Protein AF-A0A7L7L940-F1 (afdb_monomer_lite)

Organism: NCBI:txid2745197

Radius of gyration: 25.95 Å; chains: 1; bounding box: 55×48×86 Å

pLDDT: mean 78.7, std 16.06, range [33.66, 97.56]

Foldseek 3Di:
DDVVVVVVVVVVVVVVVVVVVVVVVVVVVVVCVVPLVLLVVVLVLVCQQLVCDPVRNLSQQLCQQPLQVVQWDDHDDPVDSPTHHSDRQLLSNLVSSQVVLQDPVLPPVVDDDDDDDDDDDDDDPPLSLVSSLVSLVVSPDHPCSVVLNVQSVVCVSDPVSSSVSSSVVSVVSD

Secondary structure (DSSP, 8-state):
--HHHHHHHHHHHHHHHHHHHHHHHHHHHHHHHHS-HHHHHHHHHHHHHHT--SS--HHHHHHHSHHHHTTSSS--BTTB-TT--S---HHHHHHHHHHHHS-GGG-----S---------------HHHHHHHHHHHS-SSHHHHHHHHHHHTTTT-HHHHHHHHHHHHHTT-

Structure (mmCIF, N/CA/C/O backbone):
data_AF-A0A7L7L940-F1
#
_entry.id   AF-A0A7L7L940-F1
#
loop_
_atom_site.group_PDB
_atom_site.id
_atom_site.type_symbol
_atom_site.label_atom_id
_atom_site.label_alt_id
_atom_site.label_comp_id
_atom_site.label_asym_id
_atom_site.label_entity_id
_atom_site.label_seq_id
_atom_site.pdbx_PDB_ins_code
_atom_site.Cartn_x
_atom_site.Cartn_y
_atom_site.Cartn_z
_atom_site.occupancy
_atom_site.B_iso_or_equiv
_atom_site.auth_seq_id
_atom_site.auth_comp_id
_atom_site.auth_asym_id
_atom_site.auth_atom_id
_atom_site.pdbx_PDB_model_num
ATOM 1 N N . MET A 1 1 ? 25.415 24.807 -52.581 1.00 59.38 1 MET A N 1
ATOM 2 C CA . MET A 1 1 ? 24.735 23.656 -51.950 1.00 59.38 1 MET A CA 1
ATOM 3 C C . MET A 1 1 ? 23.248 23.858 -52.113 1.00 59.38 1 MET A C 1
ATOM 5 O O . MET A 1 1 ? 22.751 24.924 -51.768 1.00 59.38 1 MET A O 1
ATOM 9 N N . SER A 1 2 ? 22.573 22.899 -52.734 1.00 78.69 2 SER A N 1
ATOM 10 C CA . SER A 1 2 ? 21.140 22.971 -53.023 1.00 78.69 2 SER A CA 1
ATOM 11 C C . SER A 1 2 ? 20.372 22.914 -51.701 1.00 78.69 2 SER A C 1
ATOM 13 O O . SER A 1 2 ? 20.702 22.100 -50.846 1.00 78.69 2 SER A O 1
ATOM 15 N N . THR A 1 3 ? 19.353 23.748 -51.506 1.00 79.94 3 THR A N 1
ATOM 16 C CA . THR A 1 3 ? 18.544 23.788 -50.267 1.00 79.94 3 THR A CA 1
ATOM 17 C C . THR A 1 3 ? 17.954 22.425 -49.886 1.00 79.94 3 THR A C 1
ATOM 19 O O . THR A 1 3 ? 17.849 22.109 -48.704 1.00 79.94 3 THR A O 1
ATOM 22 N N . LEU A 1 4 ? 17.667 21.581 -50.881 1.00 85.94 4 LEU A N 1
ATOM 23 C CA . LEU A 1 4 ? 17.239 20.192 -50.701 1.00 85.94 4 LEU A CA 1
ATOM 24 C C . LEU A 1 4 ? 18.296 19.323 -49.997 1.00 85.94 4 LEU A C 1
ATOM 26 O O . LEU A 1 4 ? 17.948 18.539 -49.127 1.00 85.94 4 LEU A O 1
ATOM 30 N N . GLN A 1 5 ? 19.588 19.533 -50.275 1.00 88.50 5 GLN A N 1
ATOM 31 C CA . GLN A 1 5 ? 20.670 18.807 -49.595 1.00 88.50 5 GLN A CA 1
ATOM 32 C C . GLN A 1 5 ? 20.731 19.153 -48.105 1.00 88.50 5 GLN A C 1
ATOM 34 O O . GLN A 1 5 ? 21.064 18.304 -47.287 1.00 88.50 5 GLN A O 1
ATOM 39 N N . MET A 1 6 ? 20.406 20.397 -47.735 1.00 90.38 6 MET A N 1
ATOM 40 C CA . MET A 1 6 ? 20.322 20.771 -46.323 1.00 90.38 6 MET A CA 1
ATOM 41 C C . MET A 1 6 ? 19.117 20.108 -45.651 1.00 90.38 6 MET A C 1
ATOM 43 O O . MET A 1 6 ? 19.252 19.611 -44.538 1.00 90.38 6 MET A O 1
ATOM 47 N N . LEU A 1 7 ? 17.968 20.046 -46.332 1.00 91.75 7 LEU A N 1
ATOM 48 C CA . LEU A 1 7 ? 16.767 19.382 -45.819 1.00 91.75 7 LEU A CA 1
ATOM 49 C C . LEU A 1 7 ? 16.998 17.884 -45.558 1.00 91.75 7 LEU A C 1
ATOM 51 O O . LEU A 1 7 ? 16.606 17.388 -44.502 1.00 91.75 7 LEU A O 1
ATOM 55 N N . ASP A 1 8 ? 17.696 17.198 -46.465 1.00 93.94 8 ASP A N 1
ATOM 56 C CA . ASP A 1 8 ? 18.058 15.783 -46.312 1.00 93.94 8 ASP A CA 1
ATOM 57 C C . ASP A 1 8 ? 18.989 15.545 -45.107 1.00 93.94 8 ASP A C 1
ATOM 59 O O . ASP A 1 8 ? 18.863 14.556 -44.381 1.00 93.94 8 ASP A O 1
ATOM 63 N N . VAL A 1 9 ? 19.904 16.478 -44.829 1.00 95.06 9 VAL A N 1
ATOM 64 C CA . VAL A 1 9 ? 20.748 16.413 -43.626 1.00 95.06 9 VAL A CA 1
ATOM 65 C C . VAL A 1 9 ? 19.916 16.651 -42.362 1.00 95.06 9 VAL A C 1
ATOM 67 O O . VAL A 1 9 ? 20.068 15.920 -41.383 1.00 95.06 9 VAL A O 1
ATOM 70 N N . PHE A 1 10 ? 18.998 17.624 -42.374 1.00 95.69 10 PHE A N 1
ATOM 71 C CA . PHE A 1 10 ? 18.134 17.906 -41.224 1.00 95.69 10 PHE A CA 1
ATOM 72 C C . PHE A 1 10 ? 17.220 16.732 -40.878 1.00 95.69 10 PHE A C 1
ATOM 74 O O . PHE A 1 10 ? 17.116 16.380 -39.702 1.00 95.69 10 PHE A O 1
ATOM 81 N N . ILE A 1 11 ? 16.596 16.093 -41.873 1.00 95.50 11 ILE A N 1
ATOM 82 C CA . ILE A 1 11 ? 15.729 14.939 -41.617 1.00 95.50 11 ILE A CA 1
ATOM 83 C C . ILE A 1 11 ? 16.531 13.760 -41.049 1.00 95.50 11 ILE A C 1
ATOM 85 O O . ILE A 1 11 ? 16.066 13.103 -40.118 1.00 95.50 11 ILE A O 1
ATOM 89 N N . GLY A 1 12 ? 17.766 13.550 -41.522 1.00 96.69 12 GLY A N 1
ATOM 90 C CA . GLY A 1 12 ? 18.669 12.527 -40.991 1.00 96.69 12 GLY A CA 1
ATOM 91 C C . GLY A 1 12 ? 19.055 12.774 -39.531 1.00 96.69 12 GLY A C 1
ATOM 92 O O . GLY A 1 12 ? 19.019 11.851 -38.717 1.00 96.69 12 GLY A O 1
ATOM 93 N N . ILE A 1 13 ? 19.361 14.024 -39.173 1.00 96.69 13 ILE A N 1
ATOM 94 C CA . ILE A 1 13 ? 19.695 14.405 -37.794 1.00 96.69 13 ILE A CA 1
ATOM 95 C C . ILE A 1 13 ? 18.478 14.244 -36.875 1.00 96.69 13 ILE A C 1
ATOM 97 O O . ILE A 1 13 ? 18.601 13.648 -35.806 1.00 96.69 13 ILE A O 1
ATOM 101 N N . ILE A 1 14 ? 17.296 14.714 -37.289 1.00 97.56 14 ILE A N 1
ATOM 102 C CA . ILE A 1 14 ? 16.053 14.559 -36.513 1.00 97.56 14 ILE A CA 1
ATOM 103 C C . ILE A 1 14 ? 15.760 13.077 -36.276 1.00 97.56 14 ILE A C 1
ATOM 105 O O . ILE A 1 14 ? 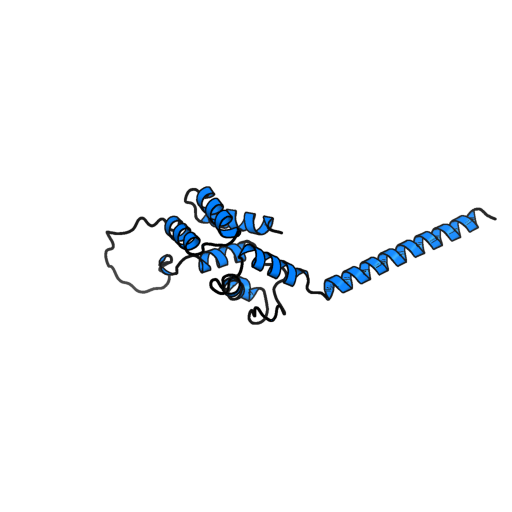15.505 12.672 -35.142 1.00 97.56 14 ILE A O 1
ATOM 109 N N . PHE A 1 15 ? 15.844 12.254 -37.322 1.00 97.25 15 PHE A N 1
ATOM 110 C CA . PHE A 1 15 ? 15.622 10.817 -37.212 1.00 97.25 15 PHE A CA 1
ATOM 111 C C . PHE A 1 15 ? 16.619 10.154 -36.253 1.00 97.25 15 PHE A C 1
ATOM 113 O O . PHE A 1 15 ? 16.208 9.376 -35.394 1.00 97.25 15 PHE A O 1
ATOM 120 N N . LEU A 1 16 ? 17.906 10.509 -36.333 1.00 97.12 16 LEU A N 1
ATOM 121 C CA . LEU A 1 16 ? 18.934 10.003 -35.422 1.00 97.12 16 LEU A CA 1
ATOM 122 C C . LEU A 1 16 ? 18.637 10.367 -33.959 1.00 97.12 16 LEU A C 1
ATOM 124 O O . LEU A 1 16 ? 18.736 9.504 -33.086 1.00 97.12 16 LEU A O 1
ATOM 128 N N . TYR A 1 17 ? 18.231 11.611 -33.686 1.00 96.69 17 TYR A N 1
ATOM 129 C CA . TYR A 1 17 ? 17.854 12.040 -32.336 1.00 96.69 17 TYR A CA 1
ATOM 130 C C . TYR A 1 17 ? 16.621 11.299 -31.812 1.00 96.69 17 TYR A C 1
ATOM 132 O O . TYR A 1 17 ? 16.600 10.904 -30.643 1.00 96.69 17 TYR A O 1
ATOM 140 N N . LEU A 1 18 ? 15.613 11.071 -32.658 1.00 96.75 18 LEU A N 1
ATOM 141 C CA . LEU A 1 18 ? 14.418 10.312 -32.281 1.00 96.75 18 LEU A CA 1
ATOM 142 C C . LEU A 1 18 ? 14.755 8.850 -31.974 1.00 96.75 18 LEU A C 1
ATOM 144 O O . LEU A 1 18 ? 14.309 8.319 -30.958 1.00 96.75 18 LEU A O 1
ATOM 148 N N . LEU A 1 19 ? 15.587 8.220 -32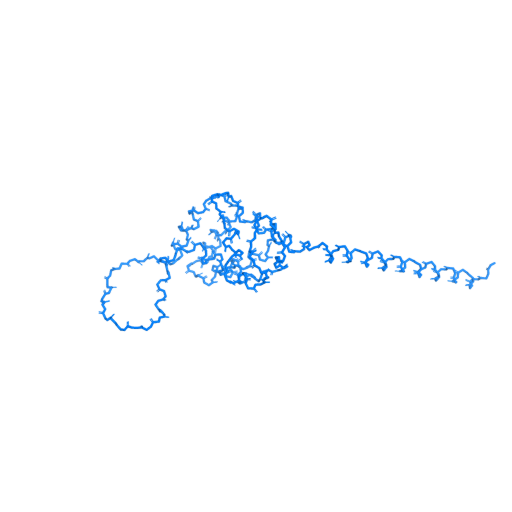.805 1.00 97.31 19 LEU A N 1
ATOM 149 C CA . LEU A 1 19 ? 16.009 6.832 -32.625 1.00 97.31 19 LEU A CA 1
ATOM 150 C C . LEU A 1 19 ? 16.827 6.681 -31.332 1.00 97.31 19 LEU A C 1
ATOM 152 O O . LEU A 1 19 ? 16.555 5.790 -30.527 1.00 97.31 19 LEU A O 1
ATOM 156 N N . LEU A 1 20 ? 17.753 7.607 -31.070 1.00 96.38 20 LEU A N 1
ATOM 157 C CA . LEU A 1 20 ? 18.534 7.617 -29.833 1.00 96.38 20 LEU A CA 1
ATOM 158 C C . LEU A 1 20 ? 17.657 7.845 -28.591 1.00 96.38 20 LEU A C 1
ATOM 160 O O . LEU A 1 20 ? 17.850 7.180 -27.573 1.00 96.38 20 LEU A O 1
ATOM 164 N N . SER A 1 21 ? 16.665 8.736 -28.679 1.00 95.94 21 SER A N 1
ATOM 165 C CA . SER A 1 21 ? 15.708 8.993 -27.593 1.00 95.94 21 SER A CA 1
ATOM 166 C C . SER A 1 21 ? 14.848 7.763 -27.291 1.00 95.94 21 SER A C 1
ATOM 168 O O . SER A 1 21 ? 14.662 7.411 -26.126 1.00 95.94 21 SER A O 1
ATOM 170 N N . PHE A 1 22 ? 14.383 7.064 -28.331 1.00 94.88 22 PHE A N 1
ATOM 171 C CA . PHE A 1 22 ? 13.624 5.822 -28.188 1.00 94.88 22 PHE A CA 1
ATOM 172 C C . PHE A 1 22 ? 14.455 4.717 -27.523 1.00 94.88 22 PHE A C 1
ATOM 174 O O . PHE A 1 22 ? 13.987 4.081 -26.581 1.00 94.88 22 PHE A O 1
ATOM 181 N N . ILE A 1 23 ? 15.712 4.538 -27.943 1.00 95.56 23 ILE A N 1
ATOM 182 C CA . ILE A 1 23 ? 16.628 3.565 -27.329 1.00 95.56 23 ILE A CA 1
ATOM 183 C C . ILE A 1 23 ? 16.879 3.901 -25.858 1.00 95.56 23 ILE A C 1
ATOM 185 O O . ILE A 1 23 ? 16.831 3.011 -25.012 1.00 95.56 23 ILE A O 1
ATOM 189 N N . CYS A 1 24 ? 17.118 5.174 -25.537 1.00 94.00 24 CYS A N 1
ATOM 190 C CA . CYS A 1 24 ? 17.318 5.613 -24.157 1.00 94.00 24 CYS A CA 1
ATOM 191 C C . CYS A 1 24 ? 16.093 5.288 -23.282 1.00 94.00 24 CYS A C 1
ATOM 193 O O . CYS A 1 24 ? 16.239 4.735 -22.191 1.00 94.00 24 CYS A O 1
ATOM 195 N N . SER A 1 25 ? 14.881 5.545 -23.786 1.00 92.38 25 SER A N 1
ATOM 196 C CA . SER A 1 25 ? 13.634 5.187 -23.099 1.00 92.38 25 SER A CA 1
ATOM 197 C C . SER A 1 25 ? 13.497 3.676 -22.896 1.00 92.38 25 SER A C 1
ATOM 199 O O . SER A 1 25 ? 13.201 3.236 -21.788 1.00 92.38 25 SER A O 1
ATOM 201 N N . ALA A 1 26 ? 13.763 2.878 -23.935 1.00 91.44 26 ALA A N 1
ATOM 202 C CA . ALA A 1 26 ? 13.673 1.421 -23.865 1.00 91.44 26 ALA A CA 1
ATOM 203 C C . ALA A 1 26 ? 14.670 0.827 -22.856 1.00 91.44 26 ALA A C 1
ATOM 205 O O . ALA A 1 26 ? 14.326 -0.080 -22.102 1.00 91.44 26 ALA A O 1
ATOM 206 N N . ILE A 1 27 ? 15.897 1.356 -22.791 1.00 90.50 27 ILE A N 1
ATOM 207 C CA . ILE A 1 27 ? 16.893 0.927 -21.799 1.00 90.50 27 ILE A CA 1
ATOM 208 C C . ILE A 1 27 ? 16.405 1.240 -20.381 1.00 90.50 27 ILE A C 1
ATOM 210 O O . ILE A 1 27 ? 16.479 0.368 -19.515 1.00 90.50 27 ILE A O 1
ATOM 214 N N . ASN A 1 28 ? 15.881 2.444 -20.138 1.00 84.56 28 ASN A N 1
ATOM 215 C CA . ASN A 1 28 ? 15.352 2.810 -18.822 1.00 84.56 28 ASN A CA 1
ATOM 216 C C . ASN A 1 28 ? 14.180 1.910 -18.413 1.00 84.56 28 ASN A C 1
ATOM 218 O O . ASN A 1 28 ? 14.154 1.421 -17.286 1.00 84.56 28 ASN A O 1
ATOM 222 N N . GLU A 1 29 ? 13.270 1.609 -19.339 1.00 82.75 29 GLU A N 1
ATOM 223 C CA . GLU A 1 29 ? 12.146 0.703 -19.097 1.00 82.75 29 GLU A CA 1
ATOM 224 C C . GLU A 1 29 ? 12.611 -0.728 -18.784 1.00 82.75 29 GLU A C 1
ATOM 226 O O . GLU A 1 29 ? 12.095 -1.354 -17.861 1.00 82.75 29 GLU A O 1
ATOM 231 N N . ILE A 1 30 ? 13.633 -1.242 -19.478 1.00 83.19 30 ILE A N 1
ATOM 232 C CA . ILE A 1 30 ? 14.212 -2.564 -19.186 1.00 83.19 30 ILE A CA 1
ATOM 233 C C . ILE A 1 30 ? 14.863 -2.575 -17.797 1.00 83.19 30 ILE A C 1
ATOM 235 O O . ILE A 1 30 ? 14.667 -3.516 -17.025 1.00 83.19 30 ILE A O 1
ATOM 239 N N . VAL A 1 31 ? 15.616 -1.531 -17.445 1.00 76.88 31 VAL A N 1
ATOM 240 C CA . VAL A 1 31 ? 16.245 -1.405 -16.122 1.00 76.88 31 VAL A CA 1
ATOM 241 C C . VAL A 1 31 ? 15.179 -1.330 -15.021 1.00 76.88 31 VAL A C 1
ATOM 243 O O . VAL A 1 31 ? 15.310 -1.998 -13.994 1.00 76.88 31 VAL A O 1
ATOM 246 N N . GLU A 1 32 ? 14.097 -0.582 -15.235 1.00 69.06 32 GLU A N 1
ATOM 247 C CA . GLU A 1 32 ? 12.964 -0.496 -14.305 1.00 69.06 32 GLU A CA 1
ATOM 248 C C . GLU A 1 32 ? 12.101 -1.761 -14.261 1.00 69.06 32 GLU A C 1
ATOM 250 O O . GLU A 1 32 ? 11.547 -2.088 -13.213 1.00 69.06 32 GLU A O 1
ATOM 255 N N . GLY A 1 33 ? 12.004 -2.505 -15.361 1.00 66.31 33 GLY A N 1
ATOM 256 C CA . GLY A 1 33 ? 11.288 -3.776 -15.422 1.00 66.31 33 GLY A CA 1
ATOM 257 C C . GLY A 1 33 ? 12.035 -4.905 -14.707 1.00 66.31 33 GLY A C 1
ATOM 258 O O . GLY A 1 33 ? 11.417 -5.756 -14.063 1.00 66.31 33 GLY A O 1
ATOM 259 N N . VAL A 1 34 ? 13.371 -4.910 -14.780 1.00 62.56 34 VAL A N 1
ATOM 260 C CA . VAL A 1 34 ? 14.220 -5.953 -14.177 1.00 62.56 34 VAL A CA 1
ATOM 261 C C . VAL A 1 34 ? 14.481 -5.690 -12.695 1.00 62.56 34 VAL A C 1
ATOM 263 O O . VAL A 1 34 ? 14.423 -6.620 -11.880 1.00 62.56 34 VAL A O 1
ATOM 266 N N . LEU A 1 35 ? 14.722 -4.438 -12.295 1.00 61.56 35 LEU A N 1
ATOM 267 C CA . LEU A 1 35 ? 14.713 -4.097 -10.880 1.00 61.56 35 LEU A CA 1
ATOM 268 C C . LEU A 1 35 ? 13.253 -3.977 -10.454 1.00 61.56 35 LEU A C 1
ATOM 270 O O . LEU A 1 35 ? 12.625 -2.976 -10.753 1.00 61.56 35 LEU A O 1
ATOM 274 N N . LYS A 1 36 ? 12.724 -4.959 -9.712 1.00 65.69 36 LYS A N 1
ATOM 275 C CA . LYS A 1 36 ? 11.402 -4.954 -9.043 1.00 65.69 36 LYS A CA 1
ATOM 276 C C . LYS A 1 36 ? 11.246 -3.807 -8.012 1.00 65.69 36 LYS A C 1
ATOM 278 O O . LYS A 1 36 ? 10.836 -4.044 -6.873 1.00 65.69 36 LYS A O 1
ATOM 283 N N . LYS A 1 37 ? 11.598 -2.573 -8.387 1.00 70.50 37 LYS A N 1
ATOM 284 C CA . LYS A 1 37 ? 11.671 -1.364 -7.569 1.00 70.50 37 LYS A CA 1
ATOM 285 C C . LYS A 1 37 ? 10.327 -1.095 -6.939 1.00 70.50 37 LYS A C 1
ATOM 287 O O . LYS A 1 37 ? 10.278 -1.046 -5.730 1.00 70.50 37 LYS A O 1
ATOM 292 N N . ARG A 1 38 ? 9.229 -1.154 -7.700 1.00 78.50 38 ARG A N 1
ATOM 293 C CA . ARG A 1 38 ? 7.872 -0.925 -7.167 1.00 78.50 38 ARG A CA 1
ATOM 294 C C . ARG A 1 38 ? 7.528 -1.784 -5.948 1.00 78.50 38 ARG A C 1
ATOM 296 O O . ARG A 1 38 ? 7.099 -1.257 -4.933 1.00 78.50 38 ARG A O 1
ATOM 303 N N . ALA A 1 39 ? 7.766 -3.096 -6.011 1.00 84.94 39 ALA A N 1
ATOM 304 C CA . ALA A 1 39 ? 7.503 -3.982 -4.872 1.00 84.94 39 ALA A CA 1
ATOM 305 C C . ALA A 1 39 ? 8.458 -3.713 -3.693 1.00 84.94 39 ALA A C 1
ATOM 307 O O . ALA A 1 39 ? 8.073 -3.816 -2.530 1.00 84.94 39 ALA A O 1
ATOM 308 N N . SER A 1 40 ? 9.710 -3.353 -3.987 1.00 84.50 40 SER A N 1
ATOM 309 C CA . SER A 1 40 ? 10.693 -2.974 -2.969 1.00 84.50 40 SER A CA 1
ATOM 310 C C . SER A 1 40 ? 10.404 -1.607 -2.338 1.00 84.50 40 SER A C 1
ATOM 312 O O . SER A 1 40 ? 10.642 -1.438 -1.145 1.00 84.50 40 SER A O 1
ATOM 314 N N . ASP A 1 41 ? 9.912 -0.649 -3.117 1.00 86.56 41 ASP A N 1
ATOM 315 C CA . ASP A 1 41 ? 9.572 0.711 -2.712 1.00 86.56 41 ASP A CA 1
ATOM 316 C C . ASP A 1 41 ? 8.308 0.697 -1.869 1.00 86.56 41 ASP A C 1
ATOM 318 O O . ASP A 1 41 ? 8.315 1.265 -0.785 1.00 86.56 41 ASP A O 1
ATOM 322 N N . LEU A 1 42 ? 7.288 -0.063 -2.278 1.00 88.62 42 LEU A N 1
ATOM 323 C CA . LEU A 1 42 ? 6.111 -0.311 -1.452 1.00 88.62 42 LEU A CA 1
ATOM 324 C C . LEU A 1 42 ? 6.489 -0.968 -0.120 1.00 88.62 42 LEU A C 1
ATOM 326 O O . LEU A 1 42 ? 6.044 -0.540 0.942 1.00 88.62 42 LEU A O 1
ATOM 330 N N . HIS A 1 43 ? 7.334 -2.005 -0.158 1.00 90.25 43 HIS A N 1
ATOM 331 C CA . HIS A 1 43 ? 7.820 -2.655 1.060 1.00 90.25 43 HIS A CA 1
ATOM 332 C C . HIS A 1 43 ? 8.560 -1.680 1.970 1.00 90.25 43 HIS A C 1
ATOM 334 O O . HIS A 1 43 ? 8.315 -1.672 3.174 1.00 90.25 43 HIS A O 1
ATOM 340 N N . ARG A 1 44 ? 9.440 -0.856 1.395 1.00 87.81 44 ARG A N 1
ATOM 341 C CA . ARG A 1 44 ? 10.183 0.175 2.118 1.00 87.81 44 ARG A CA 1
ATOM 342 C C . ARG A 1 44 ? 9.246 1.220 2.722 1.00 87.81 44 ARG A C 1
ATOM 344 O O . ARG A 1 44 ? 9.354 1.460 3.916 1.00 87.81 44 ARG A O 1
ATOM 351 N N . GLY A 1 45 ? 8.298 1.748 1.952 1.00 88.50 45 GLY A N 1
ATOM 352 C CA . GLY A 1 45 ? 7.310 2.715 2.429 1.00 88.50 45 GLY A CA 1
ATOM 353 C C . GLY A 1 45 ? 6.487 2.158 3.588 1.00 88.50 45 GLY A C 1
ATOM 354 O O . GLY A 1 45 ? 6.409 2.781 4.636 1.00 88.50 45 GLY A O 1
ATOM 355 N N . ILE A 1 46 ? 5.975 0.928 3.474 1.00 89.75 46 ILE A N 1
ATOM 356 C CA . ILE A 1 46 ? 5.242 0.260 4.566 1.00 89.75 46 ILE A CA 1
ATOM 357 C C . ILE A 1 46 ? 6.140 0.028 5.789 1.00 89.75 46 ILE A C 1
ATOM 359 O O . ILE A 1 46 ? 5.693 0.176 6.926 1.00 89.75 46 ILE A O 1
ATOM 363 N N . HIS A 1 47 ? 7.404 -0.337 5.571 1.00 87.69 47 HIS A N 1
ATOM 364 C CA . HIS A 1 47 ? 8.371 -0.534 6.646 1.00 87.69 47 HIS A CA 1
ATOM 365 C C . HIS A 1 47 ? 8.689 0.765 7.395 1.00 87.69 47 HIS A C 1
ATOM 367 O O . HIS A 1 47 ? 8.826 0.740 8.616 1.00 87.69 47 HIS A O 1
ATOM 373 N N . GLU A 1 48 ? 8.804 1.886 6.685 1.00 85.31 48 GLU A N 1
ATOM 374 C CA . GLU A 1 48 ? 9.008 3.218 7.261 1.00 85.31 48 GLU A CA 1
ATOM 375 C C . GLU A 1 48 ? 7.741 3.720 7.967 1.00 85.31 48 GLU A C 1
ATOM 377 O O . GLU A 1 48 ? 7.823 4.208 9.094 1.00 85.31 48 GLU A O 1
ATOM 382 N N . LEU A 1 49 ? 6.571 3.504 7.357 1.00 85.38 49 LEU A N 1
ATOM 383 C CA . LEU A 1 49 ? 5.261 3.905 7.871 1.00 85.38 49 LEU A CA 1
ATOM 384 C C . LEU A 1 49 ? 4.932 3.230 9.209 1.00 85.38 49 LEU A C 1
ATOM 386 O O . LEU A 1 49 ? 4.542 3.894 10.168 1.00 85.38 49 LEU A O 1
ATOM 390 N N . LEU A 1 50 ? 5.104 1.907 9.279 1.00 82.62 50 LEU A N 1
ATOM 391 C CA . LEU A 1 50 ? 4.788 1.095 10.460 1.00 82.62 50 LEU A CA 1
ATOM 392 C C . LEU A 1 50 ? 5.979 0.921 11.415 1.00 82.62 50 LEU A C 1
ATOM 394 O O . LEU A 1 50 ? 5.815 0.299 12.459 1.00 82.62 50 LEU A O 1
ATOM 398 N N . HIS A 1 51 ? 7.156 1.438 11.046 1.00 72.75 51 HIS A N 1
ATOM 399 C CA . HIS A 1 51 ? 8.413 1.405 11.800 1.00 72.75 51 HIS A CA 1
ATOM 400 C C . HIS A 1 51 ? 8.663 0.073 12.537 1.00 72.75 51 HIS A C 1
ATOM 402 O O . HIS A 1 51 ? 8.534 -0.033 13.755 1.00 72.75 51 HIS A O 1
ATOM 408 N N . ASN A 1 52 ? 9.015 -0.966 11.777 1.00 67.69 52 ASN A N 1
ATOM 409 C CA . ASN A 1 52 ? 9.192 -2.332 12.281 1.00 67.69 52 ASN A CA 1
ATOM 410 C C . ASN A 1 52 ? 10.369 -2.441 13.275 1.00 67.69 52 ASN A C 1
ATOM 412 O O . ASN A 1 52 ? 11.516 -2.636 12.868 1.00 67.69 52 ASN A O 1
ATOM 416 N N . THR A 1 53 ? 10.091 -2.341 14.575 1.00 65.69 53 THR A N 1
ATOM 417 C CA . THR A 1 53 ? 11.066 -2.606 15.643 1.00 65.69 53 THR A CA 1
ATOM 418 C C . THR A 1 53 ? 11.130 -4.108 15.958 1.00 65.69 53 THR A C 1
ATOM 420 O O . THR A 1 53 ? 10.195 -4.849 15.646 1.00 65.69 53 THR A O 1
ATOM 423 N N . PRO A 1 54 ? 12.214 -4.609 16.585 1.00 63.28 54 PRO A N 1
ATOM 424 C CA . PRO A 1 54 ? 12.317 -6.019 16.983 1.00 63.28 54 PRO A CA 1
ATOM 425 C C . PRO A 1 54 ? 11.158 -6.478 17.879 1.00 63.28 54 PRO A C 1
ATOM 427 O O . PRO A 1 54 ? 10.745 -7.634 17.811 1.00 63.28 54 PRO A O 1
ATOM 430 N N . GLU A 1 55 ? 10.631 -5.553 18.681 1.00 61.06 55 GLU A N 1
ATOM 431 C CA . GLU A 1 55 ? 9.516 -5.761 19.604 1.00 61.06 55 GLU A CA 1
ATOM 432 C C . GLU A 1 55 ? 8.163 -5.763 18.884 1.00 61.06 55 GLU A C 1
ATOM 434 O O . GLU A 1 55 ? 7.242 -6.470 19.292 1.00 61.06 55 GLU A O 1
ATOM 439 N N . ASN A 1 56 ? 8.050 -5.029 17.771 1.00 69.06 56 ASN A N 1
ATOM 440 C CA . ASN A 1 56 ? 6.796 -4.833 17.066 1.00 69.06 56 ASN A CA 1
ATOM 441 C C . ASN A 1 56 ? 6.876 -5.269 15.597 1.00 69.06 56 ASN A C 1
ATOM 443 O O . ASN A 1 56 ? 7.110 -4.478 14.683 1.00 69.06 56 ASN A O 1
ATOM 447 N N . ARG A 1 57 ? 6.629 -6.564 15.365 1.00 81.50 57 ARG A N 1
ATOM 448 C CA . ARG A 1 57 ? 6.690 -7.223 14.046 1.00 81.50 57 ARG A CA 1
ATOM 449 C C . ARG A 1 57 ? 5.452 -6.952 13.172 1.00 81.50 57 ARG A C 1
ATOM 451 O O . ARG A 1 57 ? 4.960 -7.856 12.495 1.00 81.50 57 ARG A O 1
ATOM 458 N N . LEU A 1 58 ? 4.919 -5.724 13.191 1.00 85.12 58 LEU A N 1
ATOM 459 C CA . LEU A 1 58 ? 3.687 -5.338 12.480 1.00 85.12 58 LEU A CA 1
ATOM 460 C C . LEU A 1 58 ? 3.772 -5.597 10.983 1.00 85.12 58 LEU A C 1
ATOM 462 O O . LEU A 1 58 ? 2.830 -6.119 10.397 1.00 85.12 58 LEU A O 1
ATOM 466 N N . VAL A 1 59 ? 4.909 -5.278 10.366 1.00 89.25 59 VAL A N 1
ATOM 467 C CA . VAL A 1 59 ? 5.094 -5.477 8.925 1.00 89.25 59 VAL A CA 1
ATOM 468 C C . VAL A 1 59 ? 5.011 -6.964 8.580 1.00 89.25 59 VAL A C 1
ATOM 470 O O . VAL A 1 59 ? 4.359 -7.338 7.612 1.00 89.25 59 VAL A O 1
ATOM 473 N N . GLU A 1 60 ? 5.606 -7.840 9.390 1.00 89.62 60 GLU A N 1
ATOM 474 C CA . GLU A 1 60 ? 5.498 -9.284 9.165 1.00 89.62 60 GLU A CA 1
ATOM 475 C C . GLU A 1 60 ? 4.073 -9.800 9.373 1.00 89.62 60 GLU A C 1
ATOM 477 O O . GLU A 1 60 ? 3.597 -10.595 8.561 1.00 89.62 60 GLU A O 1
ATOM 482 N N . LYS A 1 61 ? 3.366 -9.325 10.406 1.00 89.50 61 LYS A N 1
ATOM 483 C CA . LYS A 1 61 ? 1.949 -9.660 10.609 1.00 89.50 61 LYS A CA 1
ATOM 484 C C . LYS A 1 61 ? 1.103 -9.209 9.417 1.00 89.50 61 LYS A C 1
ATOM 486 O O . LYS A 1 61 ? 0.302 -9.984 8.912 1.00 89.50 61 LYS A O 1
ATOM 491 N N . LEU A 1 62 ? 1.351 -8.005 8.901 1.00 91.88 62 LEU A N 1
ATOM 492 C CA . LEU A 1 62 ? 0.634 -7.449 7.758 1.00 91.88 62 LEU A CA 1
ATOM 493 C C . LEU A 1 62 ? 0.857 -8.271 6.490 1.00 91.88 62 LEU A C 1
ATOM 495 O O . LEU A 1 62 ? -0.104 -8.658 5.838 1.00 91.88 62 LEU A O 1
ATOM 499 N N . TYR A 1 63 ? 2.107 -8.587 6.148 1.00 92.38 63 TYR A N 1
ATOM 500 C CA . TYR A 1 63 ? 2.394 -9.377 4.949 1.00 92.38 63 TYR A CA 1
ATOM 501 C C . TYR A 1 63 ? 1.993 -10.852 5.080 1.00 92.38 63 TYR A C 1
ATOM 503 O O . TYR A 1 63 ? 1.777 -11.503 4.057 1.00 92.38 63 TYR A O 1
ATOM 511 N N . SER A 1 64 ? 1.898 -11.390 6.298 1.00 91.69 64 SER A N 1
ATOM 512 C CA . SER A 1 64 ? 1.391 -12.748 6.546 1.00 91.69 64 SER A CA 1
ATOM 513 C C . SER A 1 64 ? -0.137 -12.820 6.667 1.00 91.69 64 SER A C 1
ATOM 515 O O . SER A 1 64 ? -0.694 -13.916 6.611 1.00 91.69 64 SER A O 1
ATOM 517 N N . HIS A 1 65 ? -0.821 -11.678 6.757 1.00 93.50 65 HIS A N 1
ATOM 518 C CA . HIS A 1 65 ? -2.276 -11.597 6.824 1.00 93.50 65 HIS A CA 1
ATOM 519 C C . HIS A 1 65 ? -2.938 -12.105 5.525 1.00 93.50 65 HIS A C 1
ATOM 521 O O . HIS A 1 65 ? -2.507 -11.699 4.444 1.00 93.50 65 HIS A O 1
ATOM 527 N N . PRO A 1 66 ? -4.021 -12.911 5.566 1.00 91.56 66 PRO A N 1
ATOM 528 C CA . PRO A 1 66 ? -4.649 -13.497 4.369 1.00 91.56 66 PRO A CA 1
ATOM 529 C C . PRO A 1 66 ? -5.030 -12.494 3.261 1.00 91.56 66 PRO A C 1
ATOM 531 O O . PRO A 1 66 ? -4.853 -12.776 2.073 1.00 91.56 66 PRO A O 1
ATOM 534 N N . LEU A 1 67 ? -5.492 -11.292 3.634 1.00 93.75 67 LEU A N 1
ATOM 535 C CA . LEU A 1 67 ? -5.848 -10.224 2.679 1.00 93.75 67 LEU A CA 1
ATOM 536 C C . LEU A 1 67 ? -4.649 -9.653 1.901 1.00 93.75 67 LEU A C 1
ATOM 538 O O . LEU A 1 67 ? -4.832 -9.080 0.829 1.00 93.75 67 LEU A O 1
ATOM 542 N N . VAL A 1 68 ? -3.432 -9.799 2.428 1.00 93.69 68 VAL A N 1
ATOM 543 C CA . VAL A 1 68 ? -2.195 -9.316 1.793 1.00 93.69 68 VAL A CA 1
ATOM 544 C C . VAL A 1 68 ? -1.402 -10.483 1.212 1.00 93.69 68 VAL A C 1
ATOM 546 O O . VAL A 1 68 ? -0.909 -10.393 0.092 1.00 93.69 68 VAL A O 1
ATOM 549 N N . ALA A 1 69 ? -1.324 -11.606 1.929 1.00 92.69 69 ALA A N 1
ATOM 550 C CA . ALA A 1 69 ? -0.655 -12.830 1.500 1.00 92.69 69 ALA A CA 1
ATOM 551 C C . ALA A 1 69 ? -1.227 -13.394 0.191 1.00 92.69 69 ALA A C 1
ATOM 553 O O . ALA A 1 69 ? -0.482 -13.947 -0.608 1.00 92.69 69 ALA A O 1
ATOM 554 N N . SER A 1 70 ? -2.525 -13.208 -0.069 1.00 92.19 70 SER A N 1
ATOM 555 C CA . SER A 1 70 ? -3.160 -13.600 -1.337 1.00 92.19 70 SER A CA 1
ATOM 556 C C . SER A 1 70 ? -2.693 -12.788 -2.553 1.00 92.19 70 SER A C 1
ATOM 558 O O . SER A 1 70 ? -2.835 -13.253 -3.683 1.00 92.19 70 SER A O 1
ATOM 560 N N . LEU A 1 71 ? -2.097 -11.606 -2.350 1.00 91.06 71 LEU A N 1
ATOM 561 C CA . LEU A 1 71 ? -1.616 -10.738 -3.432 1.00 91.06 71 LEU A CA 1
ATOM 562 C C . LEU A 1 71 ? -0.277 -11.197 -4.015 1.00 91.06 71 LEU A C 1
ATOM 564 O O . LEU A 1 71 ? 0.190 -10.639 -5.011 1.00 91.06 71 LEU A O 1
ATOM 568 N N . TYR A 1 72 ? 0.378 -12.178 -3.393 1.00 90.69 72 TYR A N 1
ATOM 569 C CA . TYR A 1 72 ? 1.693 -12.617 -3.818 1.00 90.69 72 TYR A CA 1
ATOM 570 C C . TYR A 1 72 ? 1.962 -14.100 -3.551 1.00 90.69 72 TYR A C 1
ATOM 572 O O . TYR A 1 72 ? 1.217 -14.786 -2.863 1.00 90.69 72 TYR A O 1
ATOM 580 N N . ARG A 1 73 ? 3.022 -14.641 -4.162 1.00 87.19 73 ARG A N 1
ATOM 581 C CA . ARG A 1 73 ? 3.346 -16.073 -4.070 1.00 87.19 73 ARG A CA 1
ATOM 582 C C . ARG A 1 73 ? 4.473 -16.318 -3.074 1.00 87.19 73 ARG A C 1
ATOM 584 O O . ARG A 1 73 ? 5.574 -15.795 -3.247 1.00 87.19 73 ARG A O 1
ATOM 591 N N . GLY A 1 74 ? 4.224 -17.208 -2.117 1.00 86.88 74 GLY A N 1
ATOM 592 C CA . GLY A 1 74 ? 5.204 -17.661 -1.130 1.00 86.88 74 GLY A CA 1
ATOM 593 C C . GLY A 1 74 ? 4.901 -17.147 0.274 1.00 86.88 74 GLY A C 1
ATOM 594 O O . GLY A 1 74 ? 3.783 -16.741 0.570 1.00 86.88 74 GLY A O 1
ATOM 595 N N . LYS A 1 75 ? 5.905 -17.200 1.152 1.00 84.69 75 LYS A N 1
ATOM 596 C CA . LYS A 1 75 ? 5.818 -16.665 2.515 1.00 84.69 75 LYS A CA 1
ATOM 597 C C . LYS A 1 75 ? 6.648 -15.396 2.615 1.00 84.69 75 LYS A C 1
ATOM 599 O O . LYS A 1 75 ? 7.738 -15.329 2.043 1.00 84.69 75 LYS A O 1
ATOM 604 N N . TYR A 1 76 ? 6.151 -14.422 3.370 1.00 87.12 76 TYR A N 1
ATOM 605 C CA . TYR A 1 76 ? 6.930 -13.240 3.703 1.00 87.12 76 TYR A CA 1
ATOM 606 C C . TYR A 1 76 ? 8.217 -13.631 4.434 1.00 87.12 76 TYR A C 1
ATOM 608 O O . TYR A 1 76 ? 8.210 -14.459 5.344 1.00 87.12 76 TYR A O 1
ATOM 616 N N . SER A 1 77 ? 9.326 -13.008 4.045 1.00 83.94 77 SER A N 1
ATOM 617 C CA . SER A 1 77 ? 10.583 -13.089 4.774 1.00 83.94 77 SER A CA 1
ATOM 618 C C . SER A 1 77 ? 11.222 -11.715 4.813 1.00 83.94 77 SER A C 1
ATOM 620 O O . SER A 1 77 ? 11.540 -11.141 3.772 1.00 83.94 77 SER A O 1
ATOM 622 N N . SER A 1 78 ? 11.502 -11.215 6.017 1.00 75.94 78 SER A N 1
ATOM 623 C CA . SER A 1 78 ? 12.212 -9.942 6.188 1.00 75.94 78 SER A CA 1
ATOM 624 C C . SER A 1 78 ? 13.601 -9.942 5.530 1.00 75.94 78 SER A C 1
ATOM 626 O O . SER A 1 78 ? 14.133 -8.876 5.233 1.00 75.94 78 SER A O 1
ATOM 628 N N . ARG A 1 79 ? 14.196 -11.124 5.297 1.00 75.06 79 ARG A N 1
ATOM 629 C CA . ARG A 1 79 ? 15.505 -11.282 4.642 1.00 75.06 79 ARG A CA 1
ATOM 630 C C . ARG A 1 79 ? 15.417 -11.356 3.121 1.00 75.06 79 ARG A C 1
ATOM 632 O O . ARG A 1 79 ? 16.422 -11.173 2.443 1.00 75.06 79 ARG A O 1
ATOM 639 N N . THR A 1 80 ? 14.256 -11.682 2.558 1.00 73.69 80 THR A N 1
ATOM 640 C CA . THR A 1 80 ? 14.121 -11.924 1.120 1.00 73.69 80 THR A CA 1
ATOM 641 C C . THR A 1 80 ? 12.834 -11.306 0.60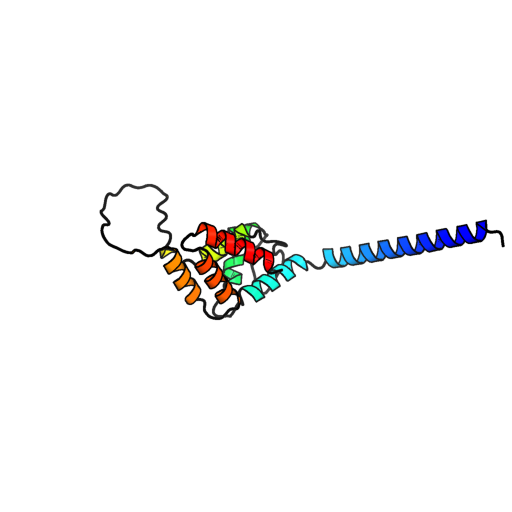4 1.00 73.69 80 THR A C 1
ATOM 643 O O . THR A 1 80 ? 11.756 -11.871 0.733 1.00 73.69 80 THR A O 1
ATOM 646 N N . LYS A 1 81 ? 12.976 -10.168 -0.077 1.00 75.38 81 LYS A N 1
ATOM 647 C CA . LYS A 1 81 ? 11.874 -9.416 -0.697 1.00 75.38 81 LYS A CA 1
ATOM 648 C C . LYS A 1 81 ? 11.434 -9.996 -2.051 1.00 75.38 81 LYS A C 1
ATOM 650 O O . LYS A 1 81 ? 10.949 -9.276 -2.922 1.00 75.38 81 LYS A O 1
ATOM 655 N N . LYS A 1 82 ? 11.670 -11.292 -2.289 1.00 74.50 82 LYS A N 1
ATOM 656 C CA . LYS A 1 82 ? 11.324 -11.924 -3.569 1.00 74.50 82 LYS A CA 1
ATOM 657 C C . LYS A 1 82 ? 9.819 -12.133 -3.626 1.00 74.50 82 LYS A C 1
ATOM 659 O O . LYS A 1 82 ? 9.240 -12.691 -2.706 1.00 74.50 82 LYS A O 1
ATOM 664 N N . ASN A 1 83 ? 9.236 -11.737 -4.754 1.00 81.06 83 ASN A N 1
ATOM 665 C CA . ASN A 1 83 ? 7.820 -11.918 -5.057 1.00 81.06 83 ASN A CA 1
ATOM 666 C C . ASN A 1 83 ? 6.899 -11.167 -4.094 1.00 81.06 83 ASN A C 1
ATOM 668 O O . ASN A 1 83 ? 5.832 -11.673 -3.812 1.00 81.06 83 ASN A O 1
ATOM 672 N N . LEU A 1 84 ? 7.288 -9.994 -3.589 1.00 88.12 84 LEU A N 1
ATOM 673 C CA . LEU A 1 84 ? 6.344 -9.105 -2.909 1.00 88.12 84 LEU A CA 1
ATOM 674 C C . LEU A 1 84 ? 5.390 -8.453 -3.927 1.00 88.12 84 LEU A C 1
ATOM 676 O O . LEU A 1 84 ? 5.768 -8.304 -5.097 1.00 88.12 84 LEU A O 1
ATOM 680 N N . PRO A 1 85 ? 4.170 -8.075 -3.509 1.00 87.88 85 PRO A N 1
ATOM 681 C CA . PRO A 1 85 ? 3.218 -7.418 -4.391 1.00 87.88 85 PRO A CA 1
ATOM 682 C C . PRO A 1 85 ? 3.741 -6.035 -4.798 1.00 87.88 85 PRO A C 1
ATOM 684 O O . PRO A 1 85 ? 4.372 -5.337 -4.008 1.00 87.88 85 PRO A O 1
ATOM 687 N N . SER A 1 86 ? 3.483 -5.629 -6.043 1.00 87.56 86 SER A N 1
ATOM 688 C CA . SER A 1 86 ? 3.839 -4.284 -6.524 1.00 87.56 86 SER A CA 1
ATOM 689 C C . SER A 1 86 ? 2.893 -3.194 -6.019 1.00 87.56 86 SER A C 1
ATOM 691 O O . SER A 1 86 ? 3.242 -2.022 -6.088 1.00 87.56 86 SER A O 1
ATOM 693 N N . TYR A 1 87 ? 1.712 -3.578 -5.535 1.00 88.94 87 TYR A N 1
ATOM 694 C CA . TYR A 1 87 ? 0.699 -2.698 -4.965 1.00 88.94 87 TYR A CA 1
ATOM 695 C C . TYR A 1 87 ? -0.173 -3.497 -3.987 1.00 88.94 87 TYR A C 1
ATOM 697 O O . TYR A 1 87 ? -0.455 -4.671 -4.240 1.00 88.94 87 TYR A O 1
ATOM 705 N N . ILE A 1 88 ? -0.602 -2.872 -2.890 1.00 93.44 88 ILE A N 1
ATOM 706 C CA . ILE A 1 88 ? -1.593 -3.424 -1.959 1.00 93.44 88 ILE A CA 1
ATOM 707 C C . ILE A 1 88 ? -2.808 -2.489 -2.005 1.00 93.44 88 ILE A C 1
ATOM 709 O O . ILE A 1 88 ? -2.642 -1.298 -1.757 1.00 93.44 88 ILE A O 1
ATOM 713 N N . PRO A 1 89 ? -4.021 -2.983 -2.323 1.00 95.06 89 PRO A N 1
ATOM 714 C CA . PRO A 1 89 ? -5.223 -2.160 -2.271 1.00 95.06 89 PRO A CA 1
ATOM 715 C C . PRO A 1 89 ? -5.420 -1.560 -0.880 1.00 95.06 89 PRO A C 1
ATOM 717 O O . PRO A 1 89 ? -5.281 -2.264 0.124 1.00 95.06 89 PRO A O 1
ATOM 720 N N . ALA A 1 90 ? -5.794 -0.281 -0.828 1.00 94.00 90 ALA A N 1
ATOM 721 C CA . ALA A 1 90 ? -5.994 0.438 0.429 1.00 94.00 90 ALA A CA 1
ATOM 722 C C . ALA A 1 90 ? -6.970 -0.278 1.371 1.00 94.00 90 ALA A C 1
ATOM 724 O O . ALA A 1 90 ? -6.720 -0.358 2.570 1.00 94.00 90 ALA A O 1
ATOM 725 N N . SER A 1 91 ? -8.032 -0.873 0.823 1.00 93.00 91 SER A N 1
ATOM 726 C CA . SER A 1 91 ? -9.007 -1.656 1.583 1.00 93.00 91 SER A CA 1
ATOM 727 C C . SER A 1 91 ? -8.398 -2.893 2.237 1.00 93.00 91 SER A C 1
ATOM 729 O O . SER A 1 91 ? -8.633 -3.144 3.418 1.00 93.00 91 SER A O 1
ATOM 731 N N . ASN A 1 92 ? -7.567 -3.646 1.510 1.00 94.69 92 ASN A N 1
ATOM 732 C CA . ASN A 1 92 ? -6.879 -4.817 2.052 1.00 94.69 92 ASN A CA 1
ATOM 733 C C . ASN A 1 92 ? -5.902 -4.411 3.156 1.00 94.69 92 ASN A C 1
ATOM 735 O O . ASN A 1 92 ? -5.828 -5.094 4.175 1.00 94.69 92 ASN A O 1
ATOM 739 N N . PHE A 1 93 ? -5.176 -3.306 2.964 1.00 93.69 93 PHE A N 1
ATOM 740 C CA . PHE A 1 93 ? -4.283 -2.757 3.980 1.00 93.69 93 PHE A CA 1
ATOM 741 C C . PHE A 1 93 ? -5.052 -2.332 5.234 1.00 93.69 93 PHE A C 1
ATOM 743 O O . PHE A 1 93 ? -4.710 -2.770 6.329 1.00 93.69 93 PHE A O 1
ATOM 750 N N . ALA A 1 94 ? -6.097 -1.517 5.079 1.00 91.81 94 ALA A N 1
ATOM 751 C CA . ALA A 1 94 ? -6.858 -0.960 6.189 1.00 91.81 94 ALA A CA 1
ATOM 752 C C . ALA A 1 94 ? -7.539 -2.053 7.017 1.00 91.81 94 ALA A C 1
ATOM 754 O O . ALA A 1 94 ? -7.433 -2.055 8.241 1.00 91.81 94 ALA A O 1
ATOM 755 N N . LEU A 1 95 ? -8.181 -3.020 6.355 1.00 91.31 95 LEU A N 1
ATOM 756 C CA . LEU A 1 95 ? -8.822 -4.150 7.025 1.00 91.31 95 LEU A CA 1
ATOM 757 C C . LEU A 1 95 ? -7.808 -5.048 7.733 1.00 91.31 95 LEU A C 1
ATOM 759 O O . LEU A 1 95 ? -8.027 -5.405 8.885 1.00 91.31 95 LEU A O 1
ATOM 763 N N . ALA A 1 96 ? -6.691 -5.381 7.078 1.00 92.19 96 ALA A N 1
ATOM 764 C CA . ALA A 1 96 ? -5.648 -6.194 7.696 1.00 92.19 96 ALA A CA 1
ATOM 765 C C . ALA A 1 96 ? -5.012 -5.486 8.898 1.00 92.19 96 ALA A C 1
ATOM 767 O O . ALA A 1 96 ? -4.764 -6.110 9.923 1.00 92.19 96 ALA A O 1
ATOM 768 N N . LEU A 1 97 ? -4.753 -4.180 8.793 1.00 88.81 97 LEU A N 1
ATOM 769 C CA . LEU A 1 97 ? -4.165 -3.407 9.881 1.00 88.81 97 LEU A CA 1
ATOM 770 C C . LEU A 1 97 ? -5.120 -3.307 11.073 1.00 88.81 97 LEU A C 1
ATOM 772 O O . LEU A 1 97 ? -4.686 -3.490 12.208 1.00 88.81 97 LEU A O 1
ATOM 776 N N . LEU A 1 98 ? -6.408 -3.057 10.819 1.00 85.88 98 LEU A N 1
ATOM 777 C CA . LEU A 1 98 ? -7.429 -3.086 11.861 1.00 85.88 98 LEU A CA 1
ATOM 778 C C . LEU A 1 98 ? -7.471 -4.465 12.527 1.00 85.88 98 LEU A C 1
ATOM 780 O O . LEU A 1 98 ? -7.346 -4.528 13.741 1.00 85.88 98 LEU A O 1
ATOM 784 N N . ASP A 1 99 ? -7.538 -5.562 11.774 1.00 85.94 99 ASP A N 1
ATOM 785 C CA . ASP A 1 99 ? -7.578 -6.915 12.354 1.00 85.94 99 ASP A CA 1
ATOM 786 C C . ASP A 1 99 ? -6.327 -7.258 13.190 1.00 85.94 99 ASP A C 1
ATOM 788 O O . ASP A 1 99 ? -6.417 -7.878 14.244 1.00 85.94 99 ASP A O 1
ATOM 792 N N . ILE A 1 100 ? -5.143 -6.790 12.778 1.00 85.19 100 ILE A N 1
ATOM 793 C CA . ILE A 1 100 ? -3.885 -7.001 13.518 1.00 85.19 100 ILE A CA 1
ATOM 794 C C . ILE A 1 100 ? -3.833 -6.197 14.824 1.00 85.19 100 ILE A C 1
ATOM 796 O O . ILE A 1 100 ? -3.209 -6.633 15.800 1.00 85.19 100 ILE A O 1
ATOM 800 N N . ILE A 1 101 ? -4.410 -4.993 14.823 1.00 80.19 101 ILE A N 1
ATOM 801 C CA . ILE A 1 101 ? -4.383 -4.084 15.970 1.00 80.19 101 ILE A CA 1
ATOM 802 C C . ILE A 1 101 ? -5.522 -4.401 16.937 1.00 80.19 101 ILE A C 1
ATOM 804 O O . ILE A 1 101 ? -5.295 -4.364 18.144 1.00 80.19 101 ILE A O 1
ATOM 808 N N . LEU A 1 102 ? -6.721 -4.729 16.448 1.00 74.75 102 LEU A N 1
ATOM 809 C CA . LEU A 1 102 ? -7.843 -5.103 17.300 1.00 74.75 102 LEU A CA 1
ATOM 810 C C . LEU A 1 102 ? -7.530 -6.431 18.011 1.00 74.75 102 LEU A C 1
ATOM 812 O O . LEU A 1 102 ? -7.316 -7.456 17.366 1.00 74.75 102 LEU A O 1
ATOM 816 N N . PRO A 1 103 ? -7.552 -6.470 19.352 1.00 60.66 103 PRO A N 1
ATOM 817 C CA . PRO A 1 103 ? -7.496 -7.728 20.074 1.00 60.66 103 PRO A CA 1
ATOM 818 C C . PRO A 1 103 ? -8.713 -8.577 19.687 1.00 60.66 103 PRO A C 1
ATOM 820 O O . PRO A 1 103 ? -9.846 -8.082 19.715 1.00 60.66 103 PRO A O 1
ATOM 823 N N . ALA A 1 104 ? -8.494 -9.865 19.400 1.00 51.81 104 ALA A N 1
ATOM 824 C CA . ALA A 1 104 ? -9.536 -10.851 19.074 1.00 51.81 104 ALA A CA 1
ATOM 825 C C . ALA A 1 104 ? -10.691 -10.914 20.104 1.00 51.81 104 ALA A C 1
ATOM 827 O O . ALA A 1 104 ? -11.761 -11.438 19.822 1.00 51.81 104 ALA A O 1
ATOM 828 N N . SER A 1 105 ? -10.515 -10.323 21.288 1.00 44.12 105 SER A N 1
ATOM 829 C CA . SER A 1 105 ? -11.539 -10.167 22.325 1.00 44.12 105 SER A CA 1
ATOM 830 C C . SER A 1 105 ? -12.668 -9.177 21.981 1.00 44.12 105 SER A C 1
ATOM 832 O O . SER A 1 105 ? -13.591 -9.029 22.778 1.00 44.12 105 SER A O 1
ATOM 834 N N . SER A 1 106 ? -12.601 -8.484 20.838 1.00 47.94 106 SER A N 1
ATOM 835 C CA . SER A 1 106 ? -13.615 -7.505 20.391 1.00 47.94 106 SER A CA 1
ATOM 836 C C . SER A 1 106 ? -14.533 -8.046 19.288 1.00 47.94 106 SER A C 1
ATOM 838 O O . SER A 1 106 ? -15.559 -7.442 18.989 1.00 47.94 106 SER A O 1
ATOM 840 N N . THR A 1 107 ? -14.189 -9.188 18.692 1.00 45.41 107 THR A N 1
ATOM 841 C CA . THR A 1 107 ? -14.967 -9.853 17.643 1.00 45.41 107 THR A CA 1
ATOM 842 C C . THR A 1 107 ? -15.525 -11.172 18.163 1.00 45.41 107 THR A C 1
ATOM 844 O O . THR A 1 107 ? -15.339 -12.234 17.577 1.00 45.41 107 THR A O 1
ATOM 847 N N . ASN A 1 108 ? -16.350 -11.090 19.211 1.00 42.62 108 ASN A N 1
ATOM 848 C CA . ASN A 1 108 ? -17.491 -12.000 19.327 1.00 42.62 108 ASN A CA 1
ATOM 849 C C . ASN A 1 108 ? -18.497 -11.653 18.216 1.00 42.62 108 ASN A C 1
ATOM 851 O O . ASN A 1 108 ? -19.609 -11.200 18.474 1.00 42.62 108 ASN A O 1
ATOM 855 N N . VAL A 1 109 ? -18.103 -11.827 16.953 1.00 47.06 109 VAL A N 1
ATOM 856 C CA . VAL A 1 109 ? -19.072 -11.944 15.870 1.00 47.06 109 VAL A CA 1
ATOM 857 C C . VAL A 1 109 ? -19.478 -13.406 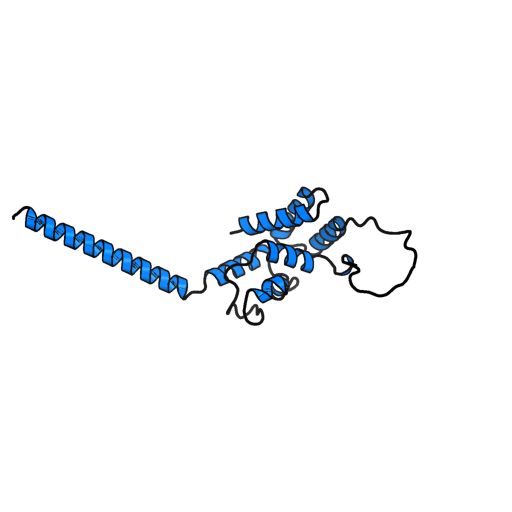15.872 1.00 47.06 109 VAL A C 1
ATOM 859 O O . VAL A 1 109 ? -18.902 -14.247 15.186 1.00 47.06 109 VAL A O 1
ATOM 862 N N . SER A 1 110 ? -20.438 -13.702 16.746 1.00 55.06 110 SER A N 1
ATOM 863 C CA . S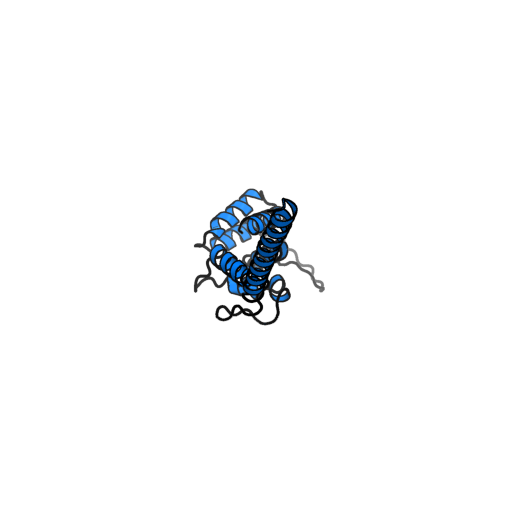ER A 1 110 ? -21.202 -14.939 16.741 1.00 55.06 110 SER A CA 1
ATOM 864 C C . SER A 1 110 ? -21.716 -15.186 15.328 1.00 55.06 110 SER A C 1
ATOM 866 O O . SER A 1 110 ? -22.591 -14.477 14.836 1.00 55.06 110 SER A O 1
ATOM 868 N N . GLY A 1 111 ? -21.134 -16.182 14.671 1.00 49.41 111 GLY A N 1
ATOM 869 C CA . GLY A 1 111 ? -21.399 -16.473 13.273 1.00 49.41 111 GLY A CA 1
ATOM 870 C C . GLY A 1 111 ? -21.105 -17.918 12.894 1.00 49.41 111 GLY A C 1
ATOM 871 O O . GLY A 1 111 ? -20.473 -18.128 11.870 1.00 49.41 111 GLY A O 1
ATOM 872 N N . ALA A 1 112 ? -21.543 -18.893 13.704 1.00 47.28 112 ALA A N 1
ATOM 873 C CA . ALA A 1 112 ? -21.935 -20.236 13.244 1.00 47.28 112 ALA A CA 1
ATOM 874 C C . ALA A 1 112 ? -22.597 -21.068 14.370 1.00 47.28 112 ALA A C 1
ATOM 876 O O . ALA A 1 112 ? -21.932 -21.529 15.287 1.00 47.28 112 ALA A O 1
ATOM 877 N N . ALA A 1 113 ? -23.918 -21.239 14.240 1.00 46.78 113 ALA A N 1
ATOM 878 C CA . ALA A 1 113 ? -24.780 -22.356 14.659 1.00 46.78 113 ALA A CA 1
ATOM 879 C C . ALA A 1 113 ? -24.534 -23.099 15.997 1.00 46.78 113 ALA A C 1
ATOM 881 O O . ALA A 1 113 ? -23.648 -23.939 16.113 1.00 46.78 113 ALA A O 1
ATOM 882 N N . GLY A 1 114 ? -25.484 -22.946 16.930 1.00 40.03 114 GLY A N 1
ATOM 883 C CA . GLY A 1 114 ? -25.730 -23.905 18.015 1.00 40.03 114 GLY A CA 1
ATOM 884 C C . GLY A 1 114 ? -26.423 -23.262 19.212 1.00 40.03 114 GLY A C 1
ATOM 885 O O . GLY A 1 114 ? -25.826 -22.439 19.889 1.00 40.03 114 GLY A O 1
ATOM 886 N N . GLY A 1 115 ? -27.696 -23.594 19.435 1.00 49.41 115 GLY A N 1
ATOM 887 C CA . GLY A 1 115 ? -28.581 -22.929 20.394 1.00 49.41 115 GLY A CA 1
ATOM 888 C C . GLY A 1 115 ? -28.103 -22.925 21.850 1.00 49.41 115 GLY A C 1
ATOM 889 O O . GLY A 1 115 ? -27.507 -23.879 22.340 1.00 49.41 115 GLY A O 1
ATOM 890 N N . GLY A 1 116 ? -28.450 -21.846 22.547 1.00 33.66 116 GLY A N 1
ATOM 891 C CA . GLY A 1 116 ? -28.238 -21.689 23.979 1.00 33.66 116 GLY A CA 1
ATOM 892 C C . GLY A 1 116 ? -28.721 -20.323 24.447 1.00 33.66 116 GLY A C 1
ATOM 893 O O . GLY A 1 116 ? -28.010 -19.332 24.340 1.00 33.66 116 GLY A O 1
ATOM 894 N N . THR A 1 117 ? -29.952 -20.269 24.944 1.00 44.56 117 THR A N 1
ATOM 895 C CA . THR A 1 117 ? -30.486 -19.150 25.723 1.00 44.56 117 THR A CA 1
ATOM 896 C C . THR A 1 117 ? -29.660 -18.963 26.994 1.00 44.56 117 THR A C 1
ATOM 898 O O . THR A 1 117 ? -29.677 -19.843 27.854 1.00 44.56 117 THR A O 1
ATOM 901 N N . ALA A 1 118 ? -28.990 -17.824 27.153 1.00 37.72 118 ALA A N 1
ATOM 902 C CA . ALA A 1 118 ? -28.568 -17.345 28.465 1.00 37.72 118 ALA A CA 1
ATOM 903 C C . ALA A 1 118 ? -28.396 -15.821 28.451 1.00 37.72 118 ALA A C 1
ATOM 905 O O . ALA A 1 118 ? -27.686 -15.263 27.621 1.00 37.72 118 ALA A O 1
ATOM 906 N N . ASN A 1 119 ? -29.102 -15.190 29.385 1.00 47.53 119 ASN A N 1
ATOM 907 C CA . ASN A 1 119 ? -29.113 -13.771 29.716 1.00 47.53 119 ASN A CA 1
ATOM 908 C C . ASN A 1 119 ? -27.715 -13.133 29.756 1.00 47.53 119 ASN A C 1
ATOM 910 O O . ASN A 1 119 ? -26.800 -13.682 30.365 1.00 47.53 119 ASN A O 1
ATOM 914 N N . ALA A 1 120 ? -27.603 -11.922 29.211 1.00 44.38 120 ALA A N 1
ATOM 915 C CA . ALA A 1 120 ? -26.489 -11.013 29.462 1.00 44.38 120 ALA A CA 1
ATOM 916 C C . ALA A 1 120 ? -27.010 -9.571 29.581 1.00 44.38 120 ALA A C 1
ATOM 918 O O . ALA A 1 120 ? -26.729 -8.705 28.757 1.00 44.38 120 ALA A O 1
ATOM 919 N N . GLU A 1 121 ? -27.799 -9.321 30.625 1.00 42.97 121 GLU A N 1
ATOM 920 C CA . GLU A 1 121 ? -27.801 -8.005 31.260 1.00 42.97 121 GLU A CA 1
ATOM 921 C C . GLU A 1 121 ? -26.481 -7.860 32.039 1.00 42.97 121 GLU A C 1
ATOM 923 O O . GLU A 1 121 ? -26.044 -8.801 32.699 1.00 42.97 121 GLU A O 1
ATOM 928 N N . ASN A 1 122 ? -25.861 -6.679 31.949 1.00 43.88 122 ASN A N 1
ATOM 929 C CA . ASN A 1 122 ? -24.541 -6.295 32.473 1.00 43.88 122 ASN A CA 1
ATOM 930 C C . ASN A 1 122 ? -23.318 -6.903 31.771 1.00 43.88 122 ASN A C 1
ATOM 932 O O . ASN A 1 122 ? -22.728 -7.889 32.203 1.00 43.88 122 ASN A O 1
ATOM 936 N N . SER A 1 123 ? -22.771 -6.171 30.805 1.00 43.19 123 SER A N 1
ATOM 937 C CA . SER A 1 123 ? -21.673 -5.234 31.086 1.00 43.19 123 SER A CA 1
ATOM 938 C C . SER A 1 123 ? -21.009 -4.796 29.783 1.00 43.19 123 SER A C 1
ATOM 940 O O . SER A 1 123 ? -20.840 -5.586 28.861 1.00 43.19 123 SER A O 1
ATOM 942 N N . VAL A 1 1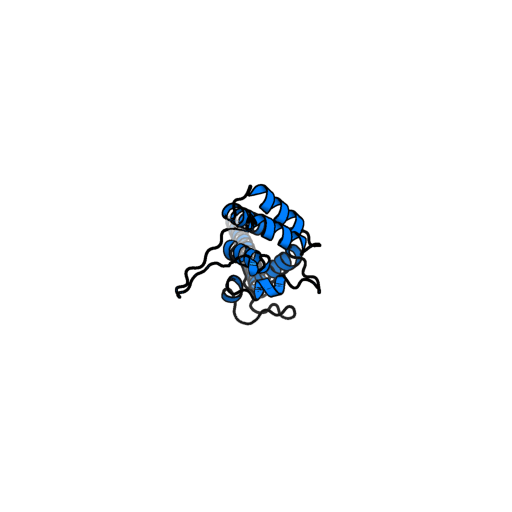24 ? -20.534 -3.548 29.793 1.00 44.25 124 VAL A N 1
ATOM 943 C CA . VAL A 1 124 ? -19.505 -3.008 28.901 1.00 44.25 124 VAL A CA 1
ATOM 944 C C . VAL A 1 124 ? -20.026 -2.252 27.665 1.00 44.25 124 VAL A C 1
ATOM 946 O O . VAL A 1 124 ? -19.956 -2.726 26.535 1.00 44.25 124 VAL A O 1
ATOM 949 N N . ASP A 1 125 ? -20.368 -0.976 27.881 1.00 44.97 125 ASP A N 1
ATOM 950 C CA . ASP A 1 125 ? -20.168 0.120 26.918 1.00 44.97 125 ASP A CA 1
ATOM 951 C C . ASP A 1 125 ? -18.666 0.253 26.561 1.00 44.97 125 ASP A C 1
ATOM 953 O O . ASP A 1 125 ? -17.987 1.230 26.885 1.00 44.97 125 ASP A O 1
ATOM 957 N N . LYS A 1 126 ? -18.080 -0.765 25.925 1.00 49.81 126 LYS A N 1
ATOM 958 C CA . LYS A 1 126 ? -16.846 -0.616 25.150 1.00 49.81 126 LYS A CA 1
ATOM 959 C C . LYS A 1 126 ? -17.325 -0.345 23.748 1.00 49.81 126 LYS A C 1
ATOM 961 O O . LYS A 1 126 ? -17.540 -1.271 22.971 1.00 49.81 126 LYS A O 1
ATOM 966 N N . SER A 1 127 ? -17.493 0.933 23.423 1.00 62.34 127 SER A N 1
ATOM 967 C CA . SER A 1 127 ? -17.485 1.315 22.021 1.00 62.34 127 SER A CA 1
ATOM 968 C C . SER A 1 127 ? -16.254 0.638 21.389 1.00 62.34 127 SER A C 1
ATOM 970 O O . SER A 1 127 ? -15.154 0.771 21.935 1.00 62.34 127 SER A O 1
ATOM 972 N N . PRO A 1 128 ? -16.401 -0.136 20.299 1.00 64.81 128 PRO A N 1
ATOM 973 C CA . PRO A 1 128 ? -15.294 -0.888 19.689 1.00 64.81 128 PRO A CA 1
ATOM 974 C C . PRO A 1 128 ? -14.104 0.019 19.328 1.00 64.81 128 PRO A C 1
ATOM 976 O O . PRO A 1 128 ? -12.961 -0.419 19.209 1.00 64.81 128 PRO A O 1
ATOM 979 N N . LEU A 1 129 ? -14.370 1.321 19.232 1.00 69.12 129 LEU A N 1
ATOM 980 C CA . LEU A 1 129 ? -13.405 2.385 19.024 1.00 69.12 129 LEU A CA 1
ATOM 981 C C . LEU A 1 129 ? -12.588 2.751 20.262 1.00 69.12 129 LEU A C 1
ATOM 983 O O . LEU A 1 129 ? -11.427 3.112 20.117 1.00 69.12 129 LEU A O 1
ATOM 987 N N . LYS A 1 130 ? -13.131 2.615 21.476 1.00 73.25 130 LYS A N 1
ATOM 988 C CA . LYS A 1 130 ? -12.352 2.783 22.708 1.00 73.25 130 LYS A CA 1
ATOM 989 C C . LYS A 1 130 ? -11.343 1.647 22.868 1.00 73.25 130 LYS A C 1
ATOM 991 O O . LYS A 1 130 ? -10.181 1.920 23.147 1.00 73.25 130 LYS A O 1
ATOM 996 N N . SER A 1 131 ? -11.745 0.404 22.583 1.00 70.31 131 SER A N 1
ATOM 997 C CA . SER A 1 131 ? -10.817 -0.737 22.529 1.00 70.31 131 SER A CA 1
ATOM 998 C C . SER A 1 131 ? -9.799 -0.611 21.396 1.00 70.31 131 SER A C 1
ATOM 1000 O O . SER A 1 131 ? -8.641 -0.963 21.592 1.00 70.31 131 SER A O 1
ATOM 1002 N N . LEU A 1 132 ? -10.191 -0.067 20.236 1.00 75.19 132 LEU A N 1
ATOM 1003 C CA . LEU A 1 132 ? -9.256 0.223 19.146 1.00 75.19 132 LEU A CA 1
ATOM 1004 C C . LEU A 1 132 ? -8.238 1.289 19.557 1.00 75.19 132 LEU A C 1
ATOM 1006 O O . LEU A 1 132 ? -7.043 1.113 19.351 1.00 75.19 132 LEU A O 1
ATOM 1010 N N . ARG A 1 133 ? -8.699 2.373 20.183 1.00 76.50 133 ARG A N 1
ATOM 1011 C CA . ARG A 1 133 ? -7.840 3.446 20.686 1.00 76.50 133 ARG A CA 1
ATOM 1012 C C . ARG A 1 133 ? -6.851 2.924 21.726 1.00 76.50 133 ARG A C 1
ATOM 1014 O O . ARG A 1 133 ? -5.667 3.218 21.627 1.00 76.50 133 ARG A O 1
ATOM 1021 N N . GLU A 1 134 ? -7.308 2.121 22.685 1.00 78.94 134 GLU A N 1
ATOM 1022 C CA . GLU A 1 134 ? -6.446 1.465 23.680 1.00 78.94 134 GLU A CA 1
ATOM 1023 C C . GLU A 1 134 ? -5.445 0.497 23.030 1.00 78.94 134 GLU A C 1
ATOM 1025 O O . GLU A 1 134 ? -4.275 0.470 23.408 1.00 78.94 134 GLU A O 1
ATOM 1030 N N . ALA A 1 135 ? -5.866 -0.251 22.008 1.00 74.88 135 ALA A N 1
ATOM 1031 C CA . ALA A 1 135 ? -4.982 -1.147 21.278 1.00 74.88 135 ALA A CA 1
ATOM 1032 C C . ALA A 1 135 ? -3.904 -0.395 20.485 1.00 74.88 135 ALA A C 1
ATOM 1034 O O . ALA A 1 135 ? -2.745 -0.799 20.510 1.00 74.88 135 ALA A O 1
ATOM 1035 N N . VAL A 1 136 ? -4.256 0.722 19.840 1.00 76.19 136 VAL A N 1
ATOM 1036 C CA . VAL A 1 136 ? -3.292 1.596 19.154 1.00 76.19 136 VAL A CA 1
ATOM 1037 C C . VAL A 1 136 ? -2.300 2.189 20.155 1.00 76.19 136 VAL A C 1
ATOM 1039 O O . VAL A 1 136 ? -1.105 2.150 19.889 1.00 76.19 136 VAL A O 1
ATOM 1042 N N . LEU A 1 137 ? -2.764 2.640 21.328 1.00 76.19 137 LEU A N 1
ATOM 1043 C CA . LEU A 1 137 ? -1.897 3.175 22.388 1.00 76.19 137 LEU A CA 1
ATOM 1044 C C . LEU A 1 137 ? -0.871 2.156 22.905 1.00 76.19 137 LEU A C 1
ATOM 1046 O O . LEU A 1 137 ? 0.246 2.542 23.245 1.00 76.19 137 LEU A O 1
ATOM 1050 N N . ASN A 1 138 ? -1.219 0.866 22.934 1.00 74.19 138 ASN A N 1
ATOM 1051 C CA . ASN A 1 138 ? -0.280 -0.201 23.299 1.00 74.19 138 ASN A CA 1
ATOM 1052 C C . ASN A 1 138 ? 0.839 -0.388 22.265 1.00 74.19 138 ASN A C 1
ATOM 1054 O O . ASN A 1 138 ? 1.915 -0.878 22.602 1.00 74.19 138 ASN A O 1
ATOM 1058 N N . TYR A 1 139 ? 0.617 0.031 21.020 1.00 67.44 139 TYR A N 1
ATOM 1059 C CA . TYR A 1 139 ? 1.649 0.113 19.997 1.00 67.44 139 TYR A CA 1
ATOM 1060 C C . TYR A 1 139 ? 2.256 1.533 19.987 1.00 67.44 139 TYR A C 1
ATOM 1062 O O . TYR A 1 139 ? 2.175 2.266 19.006 1.00 67.44 139 TYR A O 1
ATOM 1070 N N . SER A 1 140 ? 2.865 1.963 21.094 1.00 59.69 140 SER A N 1
ATOM 1071 C CA . SER A 1 140 ? 3.525 3.274 21.170 1.00 59.69 140 SER A CA 1
ATOM 1072 C C . SER A 1 140 ? 4.893 3.256 20.470 1.00 59.69 140 SER A C 1
ATOM 1074 O O . SER A 1 140 ? 5.680 2.342 20.706 1.00 59.69 140 SER A O 1
ATOM 1076 N N . GLY A 1 141 ? 5.213 4.277 19.661 1.00 62.75 141 GLY A N 1
ATOM 1077 C CA . GLY A 1 141 ? 6.593 4.520 19.200 1.00 62.75 141 GLY A CA 1
ATOM 1078 C C . GLY A 1 141 ? 6.849 4.595 17.689 1.00 62.75 141 GLY A C 1
ATOM 1079 O O . GLY A 1 141 ? 8.010 4.537 17.294 1.00 62.75 141 GLY A O 1
ATOM 1080 N N . PHE A 1 142 ? 5.827 4.739 16.836 1.00 66.62 142 PHE A N 1
ATOM 1081 C CA . PHE A 1 142 ? 6.014 4.895 15.381 1.00 66.62 142 PHE A CA 1
ATOM 1082 C C . PHE A 1 142 ? 5.266 6.119 14.809 1.00 66.62 142 PHE A C 1
ATOM 1084 O O . PHE A 1 142 ? 4.244 6.509 15.370 1.00 66.62 142 PHE A O 1
ATOM 1091 N N . PRO A 1 143 ? 5.720 6.744 13.701 1.00 68.56 143 PRO A N 1
ATOM 1092 C CA . PRO A 1 143 ? 5.105 7.968 13.161 1.00 68.56 143 PRO A CA 1
ATOM 1093 C C . PRO A 1 143 ? 3.620 7.810 12.810 1.00 68.56 143 PRO A C 1
ATOM 1095 O O . PRO A 1 143 ? 2.809 8.693 13.090 1.00 68.56 143 PRO A O 1
ATOM 1098 N N . ALA A 1 144 ? 3.238 6.652 12.263 1.00 75.06 144 ALA A N 1
ATOM 1099 C CA . ALA A 1 144 ? 1.844 6.377 11.936 1.00 75.06 144 ALA A CA 1
ATOM 1100 C C . ALA A 1 144 ? 0.933 6.200 13.165 1.00 75.06 144 ALA A C 1
ATOM 1102 O O . ALA A 1 144 ? -0.279 6.279 13.013 1.00 75.06 144 ALA A O 1
ATOM 1103 N N . HIS A 1 145 ? 1.466 6.028 14.379 1.00 76.62 145 HIS A N 1
ATOM 1104 C CA . HIS A 1 145 ? 0.657 5.911 15.597 1.00 76.62 145 HIS A CA 1
ATOM 1105 C C . HIS A 1 145 ? -0.182 7.174 15.830 1.00 76.62 145 HIS A C 1
ATOM 1107 O O . HIS A 1 145 ? -1.389 7.098 16.048 1.00 76.62 145 HIS A O 1
ATOM 1113 N N . GLN A 1 146 ? 0.446 8.350 15.730 1.00 80.44 146 GLN A N 1
ATOM 1114 C CA . GLN A 1 146 ? -0.249 9.628 15.896 1.00 80.44 146 GLN A CA 1
ATOM 1115 C C . GLN A 1 146 ? -1.248 9.877 14.766 1.00 80.44 146 GLN A C 1
ATOM 1117 O O . GLN A 1 146 ? -2.348 10.361 15.024 1.00 80.44 146 GLN A O 1
ATOM 1122 N N . ALA A 1 147 ? -0.889 9.500 13.535 1.00 83.56 147 ALA A N 1
ATOM 1123 C CA . ALA A 1 147 ? -1.795 9.590 12.399 1.00 83.56 147 ALA A CA 1
ATOM 1124 C C . ALA A 1 147 ? -3.042 8.726 12.632 1.00 83.56 147 ALA A C 1
ATOM 1126 O O . ALA A 1 147 ? -4.150 9.239 12.579 1.00 83.56 147 ALA A O 1
ATOM 1127 N N . ILE A 1 148 ? -2.876 7.449 12.985 1.00 83.00 148 ILE A N 1
ATOM 1128 C CA . ILE A 1 148 ? -3.989 6.521 13.222 1.00 83.00 148 ILE A CA 1
ATOM 1129 C C . ILE A 1 148 ? -4.894 7.016 14.360 1.00 83.00 148 ILE A C 1
ATOM 1131 O O . ILE A 1 148 ? -6.113 6.975 14.208 1.00 83.00 148 ILE A O 1
ATOM 1135 N N . LEU A 1 149 ? -4.335 7.535 15.460 1.00 85.12 149 LEU A N 1
ATOM 1136 C CA . LEU A 1 149 ? -5.137 8.138 16.534 1.00 85.12 149 LEU A CA 1
ATOM 1137 C C . LEU A 1 149 ? -5.967 9.326 16.034 1.00 85.12 149 LEU A C 1
ATOM 1139 O O . LEU A 1 149 ? -7.165 9.375 16.294 1.00 85.12 149 LEU A O 1
ATOM 1143 N N . ALA A 1 150 ? -5.366 10.229 15.256 1.00 85.81 150 ALA A N 1
ATOM 1144 C CA . ALA A 1 150 ? -6.086 11.359 14.675 1.00 85.81 150 ALA A CA 1
ATOM 1145 C C . ALA A 1 150 ? -7.201 10.910 13.712 1.00 85.81 150 ALA A C 1
ATOM 1147 O O . ALA A 1 150 ? -8.281 11.495 13.711 1.00 85.81 150 ALA A O 1
ATOM 1148 N N . LEU A 1 151 ? -6.977 9.850 12.925 1.00 86.25 151 LEU A N 1
ATOM 1149 C CA . LEU A 1 151 ? -7.992 9.291 12.022 1.00 86.25 151 LEU A CA 1
ATOM 1150 C C . LEU A 1 151 ? -9.156 8.636 12.780 1.00 86.25 151 LEU A C 1
ATOM 1152 O O . LEU A 1 151 ? -10.288 8.682 12.294 1.00 86.25 151 LEU A O 1
ATOM 1156 N N . ILE A 1 152 ? -8.881 8.034 13.944 1.00 84.81 152 ILE A N 1
ATOM 1157 C CA . ILE A 1 152 ? -9.900 7.475 14.843 1.00 84.81 152 ILE A CA 1
ATOM 1158 C C . ILE A 1 152 ? -10.718 8.598 15.481 1.00 84.81 152 ILE A C 1
ATOM 1160 O O . ILE A 1 152 ? -11.946 8.537 15.463 1.00 84.81 152 ILE A O 1
ATOM 1164 N N . ASP A 1 153 ? -10.055 9.633 15.998 1.00 85.12 153 ASP A N 1
ATOM 1165 C CA . ASP A 1 153 ? -10.724 10.772 16.629 1.00 85.12 153 ASP A CA 1
ATOM 1166 C C . ASP A 1 153 ? -11.589 11.541 15.605 1.00 85.12 153 ASP A C 1
ATOM 1168 O O . ASP A 1 153 ? -12.730 11.896 15.898 1.00 85.12 153 ASP A O 1
ATOM 1172 N N . ALA A 1 154 ? -11.109 11.697 14.364 1.00 86.25 154 ALA A N 1
ATOM 1173 C CA . ALA A 1 154 ? -11.851 12.318 13.259 1.00 86.25 154 ALA A CA 1
ATOM 1174 C C . ALA A 1 154 ? -13.065 11.502 12.772 1.00 86.25 154 ALA A C 1
ATOM 1176 O O . ALA A 1 154 ? -13.899 12.016 12.029 1.00 86.25 154 ALA A O 1
ATOM 1177 N N . ALA A 1 155 ? -13.165 10.223 13.143 1.00 83.88 155 ALA A N 1
ATOM 1178 C CA . ALA A 1 155 ? -14.274 9.365 12.739 1.00 83.88 155 ALA A CA 1
ATOM 1179 C C . ALA A 1 155 ? -15.509 9.491 13.648 1.00 83.88 155 ALA A C 1
ATOM 1181 O O . ALA A 1 155 ? -16.537 8.887 13.341 1.00 83.88 155 ALA A O 1
ATOM 1182 N N . GLU A 1 156 ? -15.422 10.258 14.744 1.00 81.69 156 GLU A N 1
ATOM 1183 C CA . GLU A 1 156 ? -16.547 10.620 15.627 1.00 81.69 156 GLU A CA 1
ATOM 1184 C C . GLU A 1 156 ? -17.390 9.431 16.126 1.00 81.69 156 GLU A C 1
ATOM 1186 O O . GLU A 1 156 ? -18.582 9.565 16.393 1.00 81.69 156 GLU A O 1
ATOM 1191 N N . GLY A 1 157 ? -16.800 8.242 16.255 1.00 77.50 157 GLY A N 1
ATOM 1192 C CA . GLY A 1 157 ? -17.543 7.061 16.701 1.00 77.50 157 GLY A CA 1
ATOM 1193 C C . GLY A 1 157 ? -17.965 6.081 15.593 1.00 77.50 157 GLY A C 1
ATOM 1194 O O . GLY A 1 157 ? -18.531 5.036 15.913 1.00 77.50 157 GLY A O 1
ATOM 1195 N N . ASP A 1 158 ? -17.661 6.350 14.318 1.00 81.81 158 ASP A N 1
ATOM 1196 C CA . ASP A 1 158 ? -18.020 5.477 13.190 1.00 81.81 158 ASP A CA 1
ATOM 1197 C C . ASP A 1 158 ? -16.827 4.647 12.676 1.00 81.81 158 ASP A C 1
ATOM 1199 O O . ASP A 1 158 ? -15.892 5.160 12.058 1.00 81.81 158 ASP A O 1
ATOM 1203 N N . ILE A 1 159 ? -16.880 3.325 12.871 1.00 79.44 159 ILE A N 1
ATOM 1204 C CA . ILE A 1 159 ? -15.836 2.391 12.419 1.00 79.44 159 ILE A CA 1
ATOM 1205 C C . ILE A 1 159 ? -15.661 2.370 10.891 1.00 79.44 159 ILE A C 1
ATOM 1207 O O . ILE A 1 159 ? -14.550 2.166 10.397 1.00 79.44 159 ILE A O 1
ATOM 1211 N N . ASN A 1 160 ? -16.725 2.623 10.124 1.00 84.12 160 ASN A N 1
ATOM 1212 C CA . ASN A 1 160 ? -16.637 2.678 8.668 1.00 84.12 160 ASN A CA 1
ATOM 1213 C C . ASN A 1 160 ? -15.866 3.919 8.221 1.00 84.12 160 ASN A C 1
ATOM 1215 O O . ASN A 1 160 ? -15.046 3.823 7.304 1.00 84.12 160 ASN A O 1
ATOM 1219 N N . LYS A 1 161 ? -16.071 5.052 8.907 1.00 86.69 161 LYS A N 1
ATOM 1220 C CA . LYS A 1 161 ? -15.274 6.265 8.692 1.00 86.69 161 LYS A CA 1
ATOM 1221 C C . LYS A 1 161 ? -13.821 6.060 9.095 1.00 86.69 161 LYS A C 1
ATOM 1223 O O . LYS A 1 161 ? -12.952 6.497 8.355 1.00 86.69 161 LYS A O 1
ATOM 1228 N N . VAL A 1 162 ? -13.529 5.340 10.186 1.00 87.12 162 VAL A N 1
ATOM 1229 C CA . VAL A 1 162 ? -12.137 4.989 10.543 1.00 87.12 162 VAL A CA 1
ATOM 1230 C C . VAL A 1 162 ? -11.461 4.235 9.402 1.00 87.12 162 VAL A C 1
ATOM 1232 O O . VAL A 1 162 ? -10.369 4.611 8.979 1.00 87.12 162 VAL A O 1
ATOM 1235 N N . ARG A 1 163 ? -12.118 3.197 8.867 1.00 87.75 163 ARG A N 1
ATOM 1236 C CA . ARG A 1 163 ? -11.595 2.434 7.726 1.00 87.75 163 ARG A CA 1
ATOM 1237 C C . ARG A 1 163 ? -11.356 3.342 6.520 1.00 87.75 163 ARG A C 1
ATOM 1239 O O . ARG A 1 163 ? -10.278 3.299 5.940 1.00 87.75 163 ARG A O 1
ATOM 1246 N N . GLN A 1 164 ? -12.330 4.175 6.158 1.00 91.81 164 GLN A N 1
ATOM 1247 C CA . GLN A 1 164 ? -12.213 5.084 5.016 1.00 91.81 164 GLN A CA 1
ATOM 1248 C C . GLN A 1 164 ? -11.079 6.103 5.201 1.00 91.81 164 GLN A C 1
ATOM 1250 O O . GLN A 1 164 ? -10.283 6.315 4.289 1.00 91.81 164 GLN A O 1
ATOM 1255 N N . ASN A 1 165 ? -10.967 6.696 6.387 1.00 91.31 165 ASN A N 1
ATOM 1256 C CA . ASN A 1 165 ? -9.896 7.619 6.748 1.00 91.31 165 ASN A CA 1
ATOM 1257 C C . ASN A 1 165 ? -8.524 6.945 6.616 1.00 91.31 165 ASN A C 1
ATOM 1259 O O . ASN A 1 165 ? -7.593 7.535 6.070 1.00 91.31 165 ASN A O 1
ATOM 1263 N N . LEU A 1 166 ? -8.414 5.689 7.057 1.00 90.81 166 LEU A N 1
ATOM 1264 C CA . LEU A 1 166 ? -7.195 4.895 6.943 1.00 90.81 166 LEU A CA 1
ATOM 1265 C C . LEU A 1 166 ? -6.846 4.575 5.484 1.00 90.81 166 LEU A C 1
ATOM 1267 O O . LEU A 1 166 ? -5.680 4.648 5.112 1.00 90.81 166 LEU A O 1
ATOM 1271 N N . GLU A 1 167 ? -7.840 4.272 4.648 1.00 93.06 167 GLU A N 1
ATOM 1272 C CA . GLU A 1 167 ? -7.652 4.046 3.209 1.00 93.06 167 GLU A CA 1
ATOM 1273 C C . GLU A 1 167 ? -7.155 5.300 2.485 1.00 93.06 167 GLU A C 1
ATOM 1275 O O . GLU A 1 167 ? -6.226 5.227 1.677 1.00 93.06 167 GLU A O 1
ATOM 1280 N N . VAL A 1 168 ? -7.755 6.456 2.786 1.00 93.81 168 VAL A N 1
ATOM 1281 C CA . VAL A 1 168 ? -7.352 7.750 2.219 1.00 93.81 168 VAL A CA 1
ATOM 1282 C C . VAL A 1 168 ? -5.931 8.101 2.650 1.00 93.81 168 VAL A C 1
ATOM 1284 O O . VAL A 1 168 ? -5.106 8.455 1.812 1.00 93.81 168 VAL A O 1
ATOM 1287 N N . TRP A 1 169 ? -5.626 7.957 3.939 1.00 91.75 169 TRP A N 1
ATOM 1288 C CA . TRP A 1 169 ? -4.294 8.224 4.473 1.00 91.75 169 TRP A CA 1
ATOM 1289 C C . TRP A 1 169 ? -3.228 7.285 3.896 1.00 91.75 169 TRP A C 1
ATOM 1291 O O . TRP A 1 169 ? -2.149 7.746 3.524 1.00 91.75 169 TRP A O 1
ATOM 1301 N N . TYR A 1 170 ? -3.546 5.993 3.764 1.00 90.75 170 TYR A N 1
ATOM 1302 C CA . TYR A 1 170 ? -2.693 5.008 3.103 1.00 90.75 170 TYR A CA 1
ATOM 1303 C C . TYR A 1 170 ? -2.355 5.509 1.690 1.00 90.75 170 TYR A C 1
ATOM 1305 O O . TYR A 1 170 ? -1.196 5.793 1.414 1.00 90.75 170 TYR A O 1
ATOM 1313 N N . ASN A 1 171 ? -3.350 5.769 0.839 1.00 90.81 171 ASN A N 1
ATOM 1314 C CA . ASN A 1 171 ? -3.111 6.250 -0.529 1.00 90.81 171 ASN A CA 1
ATOM 1315 C C . ASN A 1 171 ? -2.332 7.575 -0.627 1.00 90.81 171 ASN A C 1
ATOM 1317 O O . ASN A 1 171 ? -1.700 7.812 -1.648 1.00 90.81 171 ASN A O 1
ATOM 1321 N N . ALA A 1 172 ? -2.386 8.436 0.393 1.00 88.44 172 ALA A N 1
ATOM 1322 C CA . ALA A 1 172 ? -1.661 9.708 0.420 1.00 88.44 172 ALA A CA 1
ATOM 1323 C C . ALA A 1 172 ? -0.191 9.586 0.876 1.00 88.44 172 ALA A C 1
ATOM 1325 O O . ALA A 1 172 ? 0.523 10.586 0.896 1.00 88.44 172 ALA A O 1
ATOM 1326 N N . SER A 1 173 ? 0.257 8.394 1.285 1.00 82.31 173 SER A N 1
ATOM 1327 C CA . SER A 1 173 ? 1.574 8.182 1.900 1.00 82.31 173 SER A CA 1
ATOM 1328 C C . SER A 1 173 ? 2.707 7.859 0.906 1.00 82.31 173 SER A C 1
ATOM 1330 O O . SER A 1 173 ? 3.837 7.651 1.352 1.00 82.31 173 SER A O 1
ATOM 1332 N N . TRP A 1 174 ? 2.446 7.809 -0.408 1.00 72.81 174 TRP A N 1
ATOM 1333 C CA . TRP A 1 174 ? 3.458 7.635 -1.470 1.00 72.81 174 TRP A CA 1
ATOM 1334 C C . TRP A 1 174 ? 2.998 8.170 -2.827 1.00 72.81 174 TRP A C 1
ATOM 1336 O O . TRP A 1 174 ? 1.773 8.287 -3.047 1.00 72.81 174 TRP A O 1
#

Sequence (174 aa):
MSTLQMLDVFIGIIFLYLLLSFICSAINEIVEGVLKKRASDLHRGIHELLHNTPENRLVEKLYSHPLVASLYRGKYSSRTKKNLPSYIPASNFALALLDIILPASSTNVSGAAGGGTANAENSVDKSPLKSLREAVLNYSGFPAHQAILALIDAAEGDINKVRQNLEVWYNASW